Protein AF-A0A3N5UD68-F1 (afdb_monomer_lite)

Radius of gyration: 24.84 Å; chains: 1; bounding box: 70×33×60 Å

Foldseek 3Di:
DDPDDDPVVVVVVPVVLVVLLVVLLVVLVVLLVVLVVVLVVVCVCVVVVVDDDDPDPVCVVVVVCVSCVSNVVSVVSSVVSNVVSVVSVVVVVVVVVVVVPDPPPPPPPPD

Sequence (111 aa):
MNTNKDDSFLFANENAIFRIVSIAKIVSWVILVFYLISFVNDLTPIFQGQMQWPTQLSQWPIMIASLFFAPTVGLFYFLVLQGVAQGLNLGLDIYYDFQPEEEEESTVMEA

Structure (mmCIF, N/CA/C/O backbone):
data_AF-A0A3N5UD68-F1
#
_entry.id   AF-A0A3N5UD68-F1
#
loop_
_atom_site.group_PDB
_atom_site.id
_atom_site.type_symbol
_atom_site.label_atom_id
_atom_site.label_alt_id
_atom_site.label_comp_id
_atom_site.label_asym_id
_atom_site.label_entity_id
_atom_site.label_seq_id
_atom_site.pdbx_PDB_ins_code
_atom_site.Cartn_x
_atom_site.Cartn_y
_atom_site.Cartn_z
_atom_site.occupancy
_atom_site.B_iso_or_equiv
_atom_site.auth_seq_id
_atom_site.auth_comp_id
_atom_site.auth_asym_id
_atom_site.auth_atom_id
_atom_site.pdbx_PDB_model_num
ATOM 1 N N . MET A 1 1 ? 33.922 19.693 -38.222 1.00 36.94 1 MET A N 1
ATOM 2 C CA . MET A 1 1 ? 33.648 20.283 -36.895 1.00 36.94 1 MET A CA 1
ATOM 3 C C . MET A 1 1 ? 32.722 19.323 -36.162 1.00 36.94 1 MET A C 1
ATOM 5 O O . MET A 1 1 ? 31.628 19.087 -36.641 1.00 36.94 1 MET A O 1
ATOM 9 N N . ASN A 1 2 ? 33.287 18.691 -35.131 1.00 41.38 2 ASN A N 1
ATOM 10 C CA . ASN A 1 2 ? 32.799 17.686 -34.175 1.00 41.38 2 ASN A CA 1
ATOM 11 C C . ASN A 1 2 ? 31.390 17.060 -34.348 1.00 41.38 2 ASN A C 1
ATOM 13 O O . ASN A 1 2 ? 30.376 17.692 -34.060 1.00 41.38 2 ASN A O 1
ATOM 17 N N . THR A 1 3 ? 31.369 15.774 -34.710 1.00 48.94 3 THR A N 1
ATOM 18 C CA . THR A 1 3 ? 30.266 14.819 -34.530 1.00 48.94 3 THR A CA 1
ATOM 19 C C . THR A 1 3 ? 30.383 14.223 -33.124 1.00 48.94 3 THR A C 1
ATOM 21 O O . THR A 1 3 ? 31.124 13.274 -32.904 1.00 48.94 3 THR A O 1
ATOM 24 N N . ASN A 1 4 ? 29.743 14.840 -32.138 1.00 50.84 4 ASN A N 1
ATOM 25 C CA . ASN A 1 4 ? 29.685 14.319 -30.770 1.00 50.84 4 ASN A CA 1
ATOM 26 C C . ASN A 1 4 ? 28.303 14.638 -30.214 1.00 50.84 4 ASN A C 1
ATOM 28 O O . ASN A 1 4 ? 28.121 15.567 -29.425 1.00 50.84 4 ASN A O 1
ATOM 32 N N . LYS A 1 5 ? 27.308 13.940 -30.749 1.00 50.56 5 LYS A N 1
ATOM 33 C CA . LYS A 1 5 ? 25.927 14.043 -30.312 1.00 50.56 5 LYS A CA 1
ATOM 34 C C . LYS A 1 5 ? 25.348 12.638 -30.234 1.00 50.56 5 LYS A C 1
ATOM 36 O O . LYS A 1 5 ? 25.127 12.011 -31.258 1.00 50.56 5 LYS A O 1
ATOM 41 N N . ASP A 1 6 ? 25.118 12.243 -28.986 1.00 49.38 6 ASP A N 1
ATOM 42 C CA . ASP A 1 6 ? 23.910 11.537 -28.554 1.00 49.38 6 ASP A CA 1
ATOM 43 C C . ASP A 1 6 ? 23.977 10.024 -28.278 1.00 49.38 6 ASP A C 1
ATOM 45 O O . ASP A 1 6 ? 22.960 9.461 -27.891 1.00 49.38 6 ASP A O 1
ATOM 49 N N . ASP A 1 7 ? 25.153 9.391 -28.251 1.00 46.72 7 ASP A N 1
ATOM 50 C CA . ASP A 1 7 ? 25.237 7.960 -27.872 1.00 46.72 7 ASP A CA 1
ATOM 51 C C . ASP A 1 7 ? 25.302 7.719 -26.346 1.00 46.72 7 ASP A C 1
ATOM 53 O O . ASP A 1 7 ? 25.101 6.612 -25.854 1.00 46.72 7 ASP A O 1
ATOM 57 N N . SER A 1 8 ? 25.501 8.769 -25.539 1.00 46.91 8 SER A N 1
ATOM 58 C CA . SER A 1 8 ? 25.535 8.648 -24.069 1.00 46.91 8 SER A CA 1
ATOM 59 C C . SER A 1 8 ? 24.149 8.476 -23.426 1.00 46.91 8 SER A C 1
ATOM 61 O O . SER A 1 8 ? 24.073 8.201 -22.226 1.00 46.91 8 SER A O 1
ATOM 63 N N . PHE A 1 9 ? 23.057 8.659 -24.175 1.00 49.44 9 PHE A N 1
ATOM 64 C CA . PHE A 1 9 ? 21.697 8.500 -23.647 1.00 49.44 9 PHE A CA 1
ATOM 65 C C . PHE A 1 9 ? 21.193 7.055 -23.705 1.00 49.44 9 PHE A C 1
ATOM 67 O O . PHE A 1 9 ? 20.338 6.703 -22.895 1.00 49.44 9 PHE A O 1
ATOM 74 N N . LEU A 1 10 ? 21.742 6.215 -24.589 1.00 48.19 10 LEU A N 1
ATOM 75 C CA . LEU A 1 10 ? 21.323 4.817 -24.739 1.00 48.19 10 LEU A CA 1
ATOM 76 C C . LEU A 1 10 ? 21.912 3.932 -23.626 1.00 48.19 10 LEU A C 1
ATOM 78 O O . LEU A 1 10 ? 21.161 3.253 -22.931 1.00 48.19 10 LEU A O 1
ATOM 82 N N . PHE A 1 11 ? 23.197 4.096 -23.290 1.00 45.28 11 PHE A N 1
ATOM 83 C CA . PHE A 1 11 ? 23.828 3.389 -22.159 1.00 45.28 11 PHE A CA 1
ATOM 84 C C . PHE A 1 11 ? 23.420 3.915 -20.767 1.00 45.28 11 PHE A C 1
ATOM 86 O O . PHE A 1 11 ? 23.573 3.228 -19.756 1.00 45.28 11 PHE A O 1
ATOM 93 N N . ALA A 1 12 ? 22.873 5.133 -20.681 1.00 49.72 12 ALA A N 1
ATOM 94 C CA . ALA A 1 12 ? 22.289 5.655 -19.442 1.00 49.72 12 ALA A CA 1
ATOM 95 C C . ALA A 1 12 ? 20.871 5.112 -19.180 1.00 49.72 12 ALA A C 1
ATOM 97 O O . ALA A 1 12 ? 20.407 5.141 -18.037 1.00 49.72 12 ALA A O 1
ATOM 98 N N . ASN A 1 13 ? 20.184 4.631 -20.221 1.00 57.94 13 ASN A N 1
ATOM 99 C CA . ASN A 1 13 ? 18.779 4.240 -20.162 1.00 57.94 13 ASN A CA 1
ATOM 100 C C . ASN A 1 13 ? 18.582 2.874 -19.492 1.00 57.94 13 ASN A C 1
ATOM 102 O O . ASN A 1 13 ? 17.698 2.706 -18.661 1.00 57.94 13 ASN A O 1
ATOM 106 N N . GLU A 1 14 ? 19.457 1.919 -19.774 1.00 54.72 14 GLU A N 1
ATOM 107 C CA . GLU A 1 14 ? 19.359 0.543 -19.286 1.00 54.72 14 GLU A CA 1
ATOM 108 C C . GLU A 1 14 ? 19.433 0.440 -17.755 1.00 54.72 14 GLU A C 1
ATOM 110 O O . GLU A 1 14 ? 18.516 -0.024 -17.069 1.00 54.72 14 GLU A O 1
ATOM 115 N N . ASN A 1 15 ? 20.507 0.995 -17.192 1.00 65.25 15 ASN A N 1
ATOM 116 C CA . ASN A 1 15 ? 20.720 1.052 -15.752 1.00 65.25 15 ASN A CA 1
ATOM 117 C C . ASN A 1 15 ? 19.655 1.932 -15.069 1.00 65.25 15 ASN A C 1
ATOM 119 O O . ASN A 1 15 ? 19.262 1.677 -13.928 1.00 65.25 15 ASN A O 1
ATOM 123 N N . ALA A 1 16 ? 19.134 2.946 -15.773 1.00 64.94 16 ALA A N 1
ATOM 124 C CA . ALA A 1 16 ? 18.014 3.746 -15.292 1.00 64.94 16 ALA A CA 1
ATOM 125 C C . ALA A 1 16 ? 16.716 2.929 -15.218 1.00 64.94 16 ALA A C 1
ATOM 127 O O . ALA A 1 16 ? 16.039 3.000 -14.192 1.00 64.94 16 ALA A O 1
ATOM 128 N N . ILE A 1 17 ? 16.392 2.112 -16.224 1.00 66.06 17 ILE A N 1
ATOM 129 C CA . ILE A 1 17 ? 15.203 1.247 -16.221 1.00 66.06 17 ILE A CA 1
ATOM 130 C C . ILE A 1 17 ? 15.306 0.207 -15.101 1.00 66.06 17 ILE A C 1
ATOM 132 O O . ILE A 1 17 ? 14.378 0.095 -14.293 1.00 66.06 17 ILE A O 1
ATOM 136 N N . PHE A 1 18 ? 16.447 -0.473 -14.947 1.00 70.00 18 PHE A N 1
ATOM 137 C CA . PHE A 1 18 ? 16.661 -1.404 -13.830 1.00 70.00 18 PHE A CA 1
ATOM 138 C C . PHE A 1 18 ? 16.545 -0.718 -12.459 1.00 70.00 18 PHE A C 1
ATOM 140 O O . PHE A 1 18 ? 15.947 -1.275 -11.526 1.00 70.00 18 PHE A O 1
ATOM 147 N N . ARG A 1 19 ? 17.046 0.519 -12.324 1.00 73.94 19 ARG A N 1
ATOM 148 C CA . ARG A 1 19 ? 16.843 1.335 -11.116 1.00 73.94 19 ARG A CA 1
ATOM 149 C C . ARG A 1 19 ? 15.377 1.671 -10.887 1.00 73.94 19 ARG A C 1
ATOM 151 O O . ARG A 1 19 ? 14.917 1.532 -9.758 1.00 73.94 19 ARG A O 1
ATOM 158 N N . ILE A 1 20 ? 14.645 2.095 -11.913 1.00 74.44 20 ILE A N 1
ATOM 159 C CA . ILE A 1 20 ? 13.226 2.464 -11.812 1.00 74.44 20 ILE A CA 1
ATOM 160 C C . ILE A 1 20 ? 12.391 1.251 -11.406 1.00 74.44 20 ILE A C 1
ATOM 162 O O . ILE A 1 20 ? 11.578 1.357 -10.491 1.00 74.44 20 ILE A O 1
ATOM 166 N N . VAL A 1 21 ? 12.640 0.084 -12.003 1.00 77.31 21 VAL A N 1
ATOM 167 C CA . VAL A 1 21 ? 12.003 -1.183 -11.611 1.00 77.31 21 VAL A CA 1
ATOM 168 C C . VAL A 1 21 ? 12.290 -1.502 -10.145 1.00 77.31 21 VAL A C 1
ATOM 170 O O . VAL A 1 21 ? 11.381 -1.854 -9.389 1.00 77.31 21 VAL A O 1
ATOM 173 N N . SER A 1 22 ? 13.545 -1.364 -9.720 1.00 75.19 22 SER A N 1
ATOM 174 C CA . SER A 1 22 ? 13.955 -1.636 -8.339 1.00 75.19 22 SER A CA 1
ATOM 175 C C . SER A 1 22 ? 13.304 -0.667 -7.349 1.00 75.19 22 SER A C 1
ATOM 177 O O . SER A 1 22 ? 12.772 -1.094 -6.325 1.00 75.19 22 SER A O 1
ATOM 179 N N . ILE A 1 23 ? 13.269 0.627 -7.675 1.00 79.38 23 ILE A N 1
ATOM 180 C CA . ILE A 1 23 ? 12.602 1.659 -6.874 1.00 79.38 23 ILE A CA 1
ATOM 181 C C . ILE A 1 23 ? 11.097 1.392 -6.817 1.00 79.38 23 ILE A C 1
ATOM 183 O O . ILE A 1 23 ? 10.528 1.434 -5.732 1.00 79.38 23 ILE A O 1
ATOM 187 N N . ALA A 1 24 ? 10.453 1.046 -7.934 1.00 77.81 24 ALA A N 1
ATOM 188 C CA . ALA A 1 24 ? 9.029 0.717 -7.971 1.00 77.81 24 ALA A CA 1
ATOM 189 C C . ALA A 1 24 ? 8.700 -0.478 -7.062 1.00 77.81 24 ALA A C 1
ATOM 191 O O . ALA A 1 24 ? 7.731 -0.424 -6.303 1.00 77.81 24 ALA A O 1
ATOM 192 N N . LYS A 1 25 ? 9.543 -1.521 -7.063 1.00 76.50 25 LYS A N 1
ATOM 193 C CA . LYS A 1 25 ? 9.414 -2.663 -6.144 1.00 76.50 25 LYS A CA 1
ATOM 194 C C . LYS A 1 25 ? 9.576 -2.243 -4.681 1.00 76.50 25 LYS A C 1
ATOM 196 O O . LYS A 1 25 ? 8.758 -2.634 -3.852 1.00 76.50 25 LYS A O 1
ATOM 201 N N . ILE A 1 26 ? 10.591 -1.442 -4.355 1.00 81.88 26 ILE A N 1
ATOM 202 C CA . ILE A 1 26 ? 10.826 -0.966 -2.980 1.00 81.88 26 ILE A CA 1
ATOM 203 C C . ILE A 1 26 ? 9.655 -0.100 -2.504 1.00 81.88 26 ILE A C 1
ATOM 205 O O . ILE A 1 26 ? 9.113 -0.338 -1.428 1.00 81.88 26 ILE A O 1
ATOM 209 N N . VAL A 1 27 ? 9.222 0.864 -3.317 1.00 82.75 27 VAL A N 1
ATOM 210 C CA . VAL A 1 27 ? 8.102 1.762 -3.002 1.00 82.75 27 VAL A CA 1
ATOM 211 C C . VAL A 1 27 ? 6.802 0.974 -2.832 1.00 82.75 27 VAL A C 1
ATOM 213 O O . VAL A 1 27 ? 6.061 1.233 -1.887 1.00 82.75 27 VAL A O 1
ATOM 216 N N . SER A 1 28 ? 6.559 -0.031 -3.679 1.00 80.81 28 SER A N 1
ATOM 217 C CA . SER A 1 28 ? 5.425 -0.956 -3.549 1.00 80.81 28 SER A CA 1
ATOM 218 C C . SER A 1 28 ? 5.393 -1.621 -2.169 1.00 80.81 28 SER A C 1
ATOM 220 O O . SER A 1 28 ? 4.380 -1.558 -1.469 1.00 80.81 28 SER A O 1
ATOM 222 N N . TRP A 1 29 ? 6.521 -2.183 -1.728 1.00 81.19 29 TRP A N 1
ATOM 223 C CA . TRP A 1 29 ? 6.635 -2.800 -0.405 1.00 81.19 29 TRP A CA 1
ATOM 224 C C . TRP A 1 29 ? 6.486 -1.797 0.743 1.00 81.19 29 TRP A C 1
ATOM 226 O O . TRP A 1 29 ? 5.822 -2.108 1.730 1.00 81.19 29 TRP A O 1
ATOM 236 N N . VAL A 1 30 ? 7.049 -0.592 0.625 1.00 89.69 30 VAL A N 1
ATOM 237 C CA . VAL A 1 30 ? 6.902 0.457 1.651 1.00 89.69 30 VAL A CA 1
ATOM 238 C C . VAL A 1 30 ? 5.436 0.856 1.819 1.00 89.69 30 VAL A C 1
ATOM 240 O O . VAL A 1 30 ? 4.953 0.938 2.948 1.00 89.69 30 VAL A O 1
ATOM 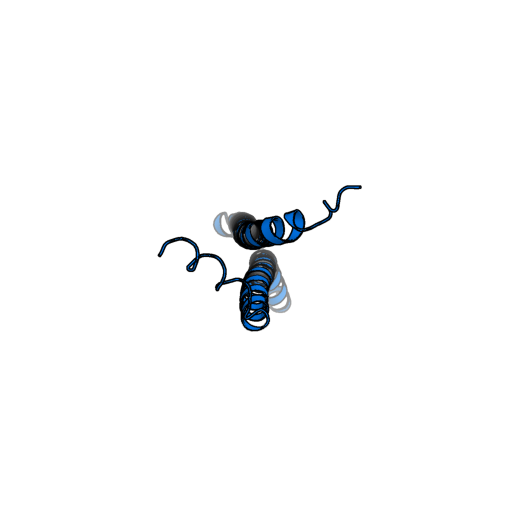243 N N . ILE A 1 31 ? 4.710 1.056 0.715 1.00 86.62 31 ILE A N 1
ATOM 244 C CA . ILE A 1 31 ? 3.276 1.374 0.747 1.00 86.62 31 ILE A CA 1
ATOM 245 C C . ILE A 1 31 ? 2.493 0.226 1.391 1.00 86.62 31 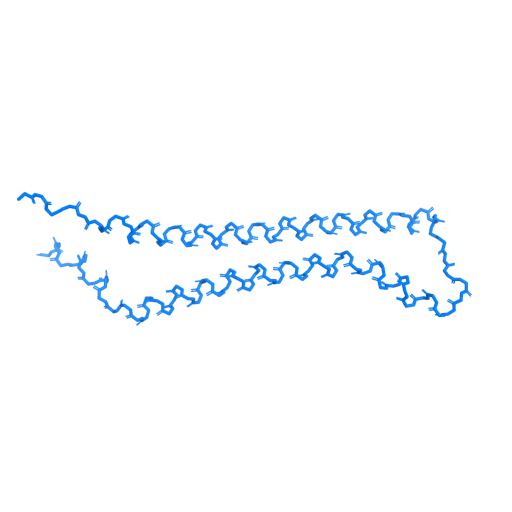ILE A C 1
ATOM 247 O O . ILE A 1 31 ? 1.659 0.473 2.261 1.00 86.62 31 ILE A O 1
ATOM 251 N N . LEU A 1 32 ? 2.791 -1.024 1.020 1.00 85.50 32 LEU A N 1
ATOM 252 C CA . LEU A 1 32 ? 2.156 -2.199 1.619 1.00 85.50 32 LEU A CA 1
ATOM 253 C C . LEU A 1 32 ? 2.348 -2.226 3.143 1.00 85.50 32 LEU A C 1
ATOM 255 O O . LEU A 1 32 ? 1.378 -2.392 3.879 1.00 85.50 32 LEU A O 1
ATOM 259 N N . VAL A 1 33 ? 3.581 -2.025 3.622 1.00 88.75 33 VAL A N 1
ATOM 260 C CA . VAL A 1 33 ? 3.894 -1.995 5.060 1.00 88.75 33 VAL A CA 1
ATOM 261 C C . VAL A 1 33 ? 3.153 -0.859 5.759 1.00 88.75 33 VAL A C 1
ATOM 263 O O . VAL A 1 33 ? 2.611 -1.066 6.842 1.00 88.75 33 VAL A O 1
ATOM 266 N N . PHE A 1 34 ? 3.076 0.320 5.141 1.00 91.00 34 PHE A N 1
ATOM 267 C CA . PHE A 1 34 ? 2.359 1.457 5.711 1.00 91.00 34 PHE A CA 1
ATOM 268 C C . PHE A 1 34 ? 0.871 1.144 5.918 1.00 91.00 34 PHE A C 1
ATOM 270 O O . PHE A 1 34 ? 0.355 1.301 7.023 1.00 91.00 34 PHE A O 1
ATOM 277 N N . TYR A 1 35 ? 0.199 0.619 4.890 1.00 88.44 35 TYR A N 1
ATOM 278 C CA . TYR A 1 35 ? -1.207 0.221 4.997 1.00 88.44 35 TYR A CA 1
ATOM 279 C C . TYR A 1 35 ? -1.422 -0.957 5.952 1.00 88.44 35 TYR A C 1
ATOM 281 O O . TYR A 1 35 ? -2.457 -1.019 6.615 1.00 88.44 35 TYR A O 1
ATOM 289 N N . LEU A 1 36 ? -0.452 -1.866 6.072 1.00 88.69 36 LEU A N 1
ATOM 290 C CA . LEU A 1 36 ? -0.503 -2.950 7.052 1.00 88.69 36 LEU A CA 1
ATOM 291 C C . LEU A 1 36 ? -0.436 -2.411 8.489 1.00 88.69 36 LEU A C 1
ATOM 293 O O . LEU A 1 36 ? -1.200 -2.856 9.343 1.00 88.69 36 LEU A O 1
ATOM 297 N N . ILE A 1 37 ? 0.428 -1.427 8.754 1.00 90.56 37 ILE A N 1
ATOM 298 C CA . ILE A 1 37 ? 0.495 -0.748 10.056 1.00 90.56 37 ILE A CA 1
ATOM 299 C C . ILE A 1 37 ? -0.822 -0.018 10.341 1.00 90.56 37 ILE A C 1
ATOM 301 O O . ILE A 1 37 ? -1.365 -0.157 11.436 1.00 90.56 37 ILE A O 1
ATOM 305 N N . SER A 1 38 ? -1.366 0.716 9.365 1.00 87.50 38 SER A N 1
ATOM 306 C CA . SER A 1 38 ? -2.681 1.359 9.497 1.00 87.50 38 SER A CA 1
ATOM 307 C C . SER A 1 38 ? -3.775 0.349 9.837 1.00 87.50 38 SER A C 1
ATOM 309 O O . SER A 1 38 ? -4.531 0.577 10.772 1.00 87.50 38 SER A O 1
ATOM 311 N N . PHE A 1 39 ? -3.796 -0.807 9.171 1.00 87.00 39 PHE A N 1
ATOM 312 C CA . PHE A 1 39 ? -4.753 -1.870 9.468 1.00 87.00 39 PHE A CA 1
ATOM 313 C C . PHE A 1 39 ? -4.620 -2.407 10.903 1.00 87.00 39 PHE A C 1
ATOM 315 O O . PHE A 1 39 ? -5.622 -2.615 11.582 1.00 87.00 39 PHE A O 1
ATOM 322 N N . VAL A 1 40 ? -3.397 -2.588 11.411 1.00 88.94 40 VAL A N 1
ATOM 323 C CA . VAL A 1 40 ? -3.180 -2.979 12.817 1.00 88.94 40 VAL A CA 1
ATOM 324 C C . VAL A 1 40 ? -3.680 -1.896 13.782 1.00 88.94 40 VAL A C 1
ATOM 326 O O . VAL A 1 40 ? -4.284 -2.211 14.812 1.00 88.94 40 VAL A O 1
ATOM 329 N N . ASN A 1 41 ? -3.488 -0.620 13.446 1.00 88.88 41 ASN A N 1
ATOM 330 C CA . ASN A 1 41 ? -4.031 0.486 14.235 1.00 88.88 41 ASN A CA 1
ATOM 331 C C . ASN A 1 41 ? -5.569 0.485 14.225 1.00 88.88 41 ASN A C 1
ATOM 333 O O . ASN A 1 41 ? -6.172 0.646 15.283 1.00 88.88 41 ASN A O 1
ATOM 337 N N . ASP A 1 42 ? -6.201 0.203 13.083 1.00 85.38 42 ASP A N 1
ATOM 338 C CA . ASP A 1 42 ? -7.662 0.080 12.963 1.00 85.38 42 ASP A CA 1
ATOM 339 C C . ASP A 1 42 ? -8.215 -1.130 13.742 1.00 85.38 42 ASP A C 1
ATOM 341 O O . ASP A 1 42 ? -9.334 -1.095 14.255 1.00 85.38 42 ASP A O 1
ATOM 345 N N . LEU A 1 43 ? -7.416 -2.193 13.899 1.00 87.19 43 LEU A N 1
ATOM 346 C CA . LEU A 1 43 ? -7.752 -3.363 14.718 1.00 87.19 43 LEU A CA 1
ATOM 347 C C . LEU A 1 43 ? -7.583 -3.130 16.226 1.00 87.19 43 LEU A C 1
ATOM 349 O O . LEU A 1 43 ? -8.216 -3.809 17.037 1.00 87.19 43 LEU A O 1
ATOM 353 N N . THR A 1 44 ? -6.739 -2.181 16.624 1.00 88.81 44 THR A N 1
ATOM 354 C CA . THR A 1 44 ? -6.459 -1.868 18.034 1.00 88.81 44 THR A CA 1
ATOM 355 C C . THR A 1 44 ? -7.728 -1.617 18.869 1.00 88.81 44 THR A C 1
ATOM 357 O O . THR A 1 44 ? -7.865 -2.253 19.918 1.00 88.81 44 THR A O 1
ATOM 360 N N . PRO A 1 45 ? -8.705 -0.791 18.437 1.00 85.88 45 PRO A N 1
ATOM 361 C CA . PRO A 1 45 ? -9.953 -0.600 19.181 1.00 85.88 45 PRO A CA 1
ATOM 362 C C . PRO A 1 45 ? -10.811 -1.872 19.292 1.00 85.88 45 PRO A C 1
ATOM 364 O O . PRO A 1 45 ? -11.577 -2.000 20.249 1.00 85.88 45 PRO A O 1
ATOM 367 N N . ILE A 1 46 ? -10.665 -2.838 18.376 1.00 85.69 46 ILE A N 1
ATOM 368 C CA . ILE A 1 46 ? -11.345 -4.142 18.453 1.00 85.69 46 ILE A CA 1
ATOM 369 C C . ILE A 1 46 ? -10.768 -4.966 19.604 1.00 85.69 46 ILE A C 1
ATOM 371 O O . ILE A 1 46 ? -11.513 -5.464 20.448 1.00 85.69 46 ILE A O 1
ATOM 375 N N . PHE A 1 47 ? -9.438 -5.057 19.684 1.00 85.31 47 PHE A N 1
ATOM 376 C CA . PHE A 1 47 ? -8.748 -5.792 20.750 1.00 85.31 47 PHE A CA 1
ATOM 377 C C . PHE A 1 47 ? -8.888 -5.131 22.124 1.00 85.31 47 PHE A C 1
ATOM 379 O O . PHE A 1 47 ? -8.898 -5.820 23.141 1.00 85.31 47 PHE A O 1
ATOM 386 N N . GLN A 1 48 ? -9.036 -3.806 22.163 1.00 89.50 48 GLN A N 1
ATOM 387 C CA . GLN A 1 48 ? -9.267 -3.051 23.397 1.00 89.50 48 GLN A CA 1
ATOM 388 C C . GLN A 1 48 ? -10.742 -3.039 23.836 1.00 89.50 48 GLN A C 1
ATOM 390 O O . GLN A 1 48 ? -11.067 -2.431 24.854 1.00 89.50 48 GLN A O 1
ATOM 395 N N . GLY A 1 49 ? -11.645 -3.686 23.085 1.00 80.44 49 GLY A N 1
ATOM 396 C CA . GLY A 1 49 ? -13.078 -3.727 23.398 1.00 80.44 49 GLY A CA 1
ATOM 397 C C . GLY A 1 49 ? -13.787 -2.374 23.266 1.00 80.44 49 GLY A C 1
ATOM 398 O O . GLY A 1 49 ? -14.904 -2.215 23.751 1.00 80.44 49 GLY A O 1
ATOM 399 N N . GLN A 1 50 ? -13.149 -1.400 22.616 1.00 82.44 50 GLN A N 1
ATOM 400 C CA . GLN A 1 50 ? -13.695 -0.064 22.366 1.00 82.44 50 GLN A CA 1
ATOM 401 C C . GLN A 1 50 ? -14.540 -0.014 21.086 1.00 82.44 50 GLN A C 1
ATOM 403 O O . GLN A 1 50 ? -15.176 1.000 20.800 1.00 82.44 50 GLN A O 1
ATOM 408 N N . MET A 1 51 ? -14.557 -1.100 20.306 1.00 79.31 51 MET A N 1
ATOM 409 C CA . MET A 1 51 ? -15.357 -1.180 19.093 1.00 79.31 51 MET A CA 1
ATOM 410 C C . MET A 1 51 ? -16.851 -1.262 19.420 1.00 79.31 51 MET A C 1
ATOM 412 O O . MET A 1 51 ? -17.320 -2.176 20.101 1.00 79.31 51 MET A O 1
ATOM 416 N N . GLN A 1 52 ? -17.614 -0.313 18.881 1.00 80.56 52 GLN A N 1
ATOM 417 C CA . GLN A 1 52 ? -19.070 -0.365 18.901 1.00 80.56 52 GLN A CA 1
ATOM 418 C C . GLN A 1 52 ? -19.552 -1.367 17.854 1.00 80.56 52 GLN A C 1
ATOM 420 O O . GLN A 1 52 ? -19.565 -1.081 16.657 1.00 80.56 52 GLN A O 1
ATOM 425 N N . TRP A 1 53 ? -19.944 -2.555 18.312 1.00 82.19 53 TRP A N 1
ATOM 426 C CA . TRP A 1 53 ? -20.509 -3.571 17.436 1.00 82.19 53 TRP A CA 1
ATOM 427 C C . TRP A 1 53 ? -21.875 -3.126 16.896 1.00 82.19 53 TRP A C 1
ATOM 429 O O . TRP A 1 53 ? -22.724 -2.672 17.672 1.00 82.19 53 TRP A O 1
ATOM 439 N N . PRO A 1 54 ? -22.122 -3.270 15.584 1.00 83.56 54 PRO A N 1
ATOM 440 C CA . PRO A 1 54 ? -23.407 -2.936 14.997 1.00 83.56 54 PRO A CA 1
ATOM 441 C C . PRO A 1 54 ? -24.515 -3.822 15.573 1.00 83.56 54 PRO A C 1
ATOM 443 O O . PRO A 1 54 ? -24.430 -5.051 15.574 1.00 83.56 54 PRO A O 1
ATOM 446 N N . THR A 1 55 ? -25.595 -3.189 16.026 1.00 85.94 55 THR A N 1
ATOM 447 C CA . THR A 1 55 ? -26.775 -3.870 16.587 1.00 85.94 55 THR A CA 1
ATOM 448 C C . THR A 1 55 ? -27.745 -4.357 15.510 1.00 85.94 55 THR A C 1
ATOM 450 O O . THR A 1 55 ? -28.633 -5.160 15.787 1.00 85.94 55 THR A O 1
ATOM 453 N N . GLN A 1 56 ? -27.575 -3.890 14.271 1.00 91.50 56 GLN A N 1
ATOM 454 C CA . GLN A 1 56 ? -28.434 -4.197 13.130 1.00 91.50 56 GLN A CA 1
ATOM 455 C C . GLN A 1 56 ? -27.658 -4.986 12.074 1.00 91.50 56 GLN A C 1
ATOM 457 O O . GLN A 1 56 ? -26.561 -4.590 11.679 1.00 91.50 56 GLN A O 1
ATOM 462 N N . LEU A 1 57 ? -28.257 -6.063 11.554 1.00 86.81 57 LEU A N 1
ATOM 463 C CA . LEU A 1 57 ? -27.653 -6.912 10.514 1.00 86.81 57 LEU A CA 1
ATOM 464 C C . LEU A 1 57 ? -27.271 -6.136 9.243 1.00 86.81 57 LEU A C 1
ATOM 466 O O . LEU A 1 57 ? -26.275 -6.459 8.605 1.00 86.81 57 LEU A O 1
ATOM 470 N N . SER A 1 58 ? -28.008 -5.079 8.899 1.00 91.38 58 SER A N 1
ATOM 471 C CA . SER A 1 58 ? -27.734 -4.226 7.733 1.00 91.38 58 SER A CA 1
ATOM 472 C C . SER A 1 58 ? -26.428 -3.428 7.828 1.00 91.38 58 SER A C 1
ATOM 474 O O . SER A 1 58 ? -25.910 -2.995 6.802 1.00 91.38 58 SER A O 1
ATOM 476 N N . GLN A 1 59 ? -25.880 -3.234 9.032 1.00 88.88 59 GLN A N 1
ATOM 477 C CA . GLN A 1 59 ? -24.665 -2.443 9.264 1.00 88.88 59 GLN A CA 1
ATOM 478 C C . GLN A 1 59 ? -23.389 -3.300 9.278 1.00 88.88 59 GLN A C 1
ATOM 480 O O . GLN A 1 59 ? -22.288 -2.775 9.113 1.00 88.88 59 GLN A O 1
ATOM 485 N N . TRP A 1 60 ? -23.524 -4.624 9.414 1.00 87.94 60 TRP A N 1
ATOM 486 C CA . TRP A 1 60 ? -22.399 -5.564 9.385 1.00 87.94 60 TRP A CA 1
ATOM 487 C C . TRP A 1 60 ? -21.576 -5.503 8.090 1.00 87.94 60 TRP A C 1
ATOM 489 O O . TRP A 1 60 ? -20.350 -5.432 8.191 1.00 87.94 60 TRP A O 1
ATOM 499 N N . PRO A 1 61 ? -22.183 -5.466 6.885 1.00 90.50 61 PRO A N 1
ATOM 500 C CA . PRO A 1 61 ? -21.420 -5.358 5.644 1.00 90.50 61 PRO A CA 1
ATOM 501 C C . PRO A 1 61 ? -20.578 -4.082 5.580 1.00 90.50 61 PRO A C 1
ATOM 503 O O . PRO A 1 61 ? -19.446 -4.120 5.114 1.00 90.50 61 PRO A O 1
ATOM 506 N N . ILE A 1 62 ? -21.109 -2.965 6.087 1.00 89.12 62 ILE A N 1
ATOM 507 C CA . ILE A 1 62 ? -20.425 -1.665 6.094 1.00 89.12 62 ILE A CA 1
ATOM 508 C C . I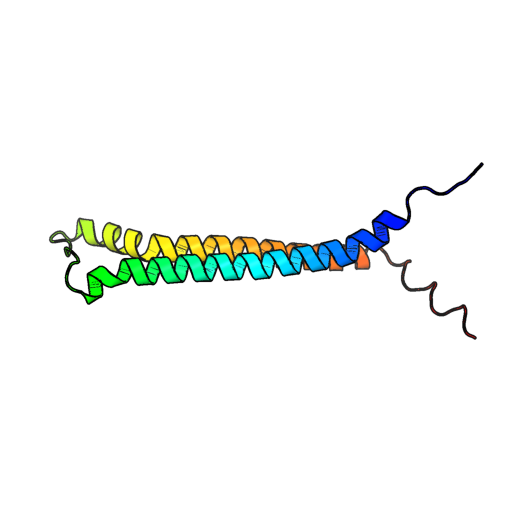LE A 1 62 ? -19.229 -1.704 7.047 1.00 89.12 62 ILE A C 1
ATOM 510 O O . ILE A 1 62 ? -18.142 -1.262 6.683 1.00 89.12 62 ILE A O 1
ATOM 514 N N . MET A 1 63 ? -19.401 -2.283 8.239 1.00 87.81 63 MET A N 1
ATOM 515 C CA . MET A 1 63 ? -18.310 -2.462 9.198 1.00 87.81 63 MET A CA 1
ATOM 516 C C . MET A 1 63 ? -17.195 -3.339 8.612 1.00 87.81 63 MET A C 1
ATOM 518 O O . MET A 1 63 ? -16.031 -2.942 8.635 1.00 87.81 63 MET A O 1
ATOM 522 N N . ILE A 1 64 ? -17.541 -4.492 8.033 1.00 87.62 64 ILE A N 1
ATOM 523 C CA . ILE A 1 64 ? -16.569 -5.388 7.389 1.00 87.62 64 ILE A CA 1
ATOM 524 C C . ILE A 1 64 ? -15.855 -4.656 6.248 1.00 87.62 64 ILE A C 1
ATOM 526 O O . ILE A 1 64 ? -14.628 -4.670 6.185 1.00 87.62 64 ILE A O 1
ATOM 530 N N . ALA A 1 65 ? -16.599 -3.957 5.387 1.00 88.69 65 ALA A N 1
ATOM 531 C CA . ALA A 1 65 ? -16.019 -3.176 4.302 1.00 88.69 65 ALA A CA 1
ATOM 532 C C . ALA A 1 65 ? -15.041 -2.117 4.826 1.00 88.69 65 ALA A C 1
ATOM 534 O O . ALA A 1 65 ? -13.941 -2.016 4.297 1.00 88.69 65 ALA A O 1
ATOM 535 N N . SER A 1 66 ? -15.395 -1.382 5.885 1.00 86.75 66 SER A N 1
ATOM 536 C CA . SER A 1 66 ? -14.510 -0.374 6.483 1.00 86.75 66 SER A CA 1
ATOM 537 C C . SER A 1 66 ? -13.228 -0.979 7.059 1.00 86.75 66 SER A C 1
ATOM 539 O O . SER A 1 66 ? -12.152 -0.429 6.842 1.00 86.75 66 SER A O 1
ATOM 541 N N . LEU A 1 67 ? -13.320 -2.148 7.701 1.00 86.31 67 LEU A N 1
ATOM 542 C CA . LEU A 1 67 ? -12.173 -2.827 8.297 1.00 86.31 67 LEU A CA 1
ATOM 543 C C . LEU A 1 67 ? -11.187 -3.334 7.238 1.00 86.31 67 LEU A C 1
ATOM 545 O O . LEU A 1 67 ? -9.974 -3.208 7.392 1.00 86.31 67 LEU A O 1
ATOM 549 N N . PHE A 1 68 ? -11.702 -3.893 6.143 1.00 88.12 68 PHE A N 1
ATOM 550 C CA . PHE A 1 68 ? -10.868 -4.398 5.053 1.00 88.12 68 PHE A CA 1
ATOM 551 C C . PHE A 1 68 ? -10.502 -3.330 4.01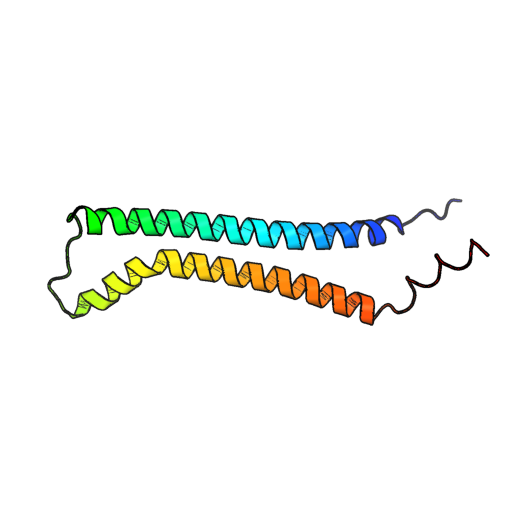9 1.00 88.12 68 PHE A C 1
ATOM 553 O O . PHE A 1 68 ? -9.684 -3.603 3.141 1.00 88.12 68 PHE A O 1
ATOM 560 N N . PHE A 1 69 ? -11.051 -2.118 4.105 1.00 87.25 69 PHE A N 1
ATOM 561 C CA . PHE A 1 69 ? -10.795 -1.065 3.127 1.00 87.25 69 PHE A CA 1
ATOM 562 C C . PHE A 1 69 ? -9.311 -0.693 3.069 1.00 87.25 69 PHE A C 1
ATOM 564 O O . PHE A 1 69 ? -8.702 -0.781 2.005 1.00 87.25 69 PHE A O 1
ATOM 571 N N . ALA A 1 70 ? -8.708 -0.352 4.212 1.00 83.88 70 ALA A N 1
ATOM 572 C CA . ALA A 1 70 ? -7.295 0.014 4.299 1.00 83.88 70 ALA A CA 1
ATOM 573 C C . ALA A 1 70 ? -6.347 -1.063 3.723 1.00 83.88 70 ALA A C 1
ATOM 575 O O . ALA A 1 70 ? -5.572 -0.737 2.817 1.00 83.88 70 ALA A O 1
ATOM 576 N N . PRO A 1 71 ? -6.408 -2.347 4.139 1.00 85.69 71 PRO A N 1
ATOM 577 C CA . PRO A 1 71 ? -5.536 -3.371 3.568 1.00 85.69 71 PRO A CA 1
ATOM 578 C C . PRO A 1 71 ? -5.850 -3.659 2.095 1.00 85.69 71 PRO A C 1
ATOM 580 O O . PRO A 1 71 ? -4.928 -3.917 1.327 1.00 85.69 71 PRO A O 1
ATOM 583 N N . THR A 1 72 ? -7.113 -3.566 1.663 1.00 90.56 72 THR A N 1
ATOM 584 C CA . THR A 1 72 ? -7.486 -3.759 0.249 1.00 90.56 72 THR A CA 1
ATOM 585 C C . THR A 1 72 ? -6.894 -2.667 -0.637 1.00 90.56 72 THR A C 1
ATOM 587 O O . THR A 1 72 ? -6.345 -2.964 -1.696 1.00 90.56 72 THR A O 1
ATOM 590 N N . VAL A 1 73 ? -6.950 -1.408 -0.198 1.00 89.12 73 VAL A N 1
ATOM 591 C CA . VAL A 1 73 ? -6.339 -0.278 -0.911 1.00 89.12 73 VAL A CA 1
ATOM 592 C C . VAL A 1 73 ? -4.817 -0.428 -0.957 1.00 89.12 73 VAL A C 1
ATOM 594 O O . VAL A 1 73 ? -4.220 -0.268 -2.022 1.00 89.12 73 VAL A O 1
ATOM 597 N N . GLY A 1 74 ? -4.185 -0.801 0.159 1.00 83.38 74 GLY A N 1
ATOM 598 C CA . GLY A 1 74 ? -2.746 -1.076 0.200 1.00 83.38 74 GLY A CA 1
ATOM 599 C C . GLY A 1 74 ? -2.328 -2.197 -0.755 1.00 83.38 74 GLY A C 1
ATOM 600 O O . GLY A 1 74 ? -1.376 -2.032 -1.520 1.00 83.38 74 GLY A O 1
ATOM 601 N N . LEU A 1 75 ? -3.076 -3.305 -0.773 1.00 87.00 75 LEU A N 1
ATOM 602 C CA . LEU A 1 75 ? -2.872 -4.410 -1.713 1.00 87.00 75 LEU A CA 1
ATOM 603 C C . LEU A 1 75 ? -3.068 -3.970 -3.163 1.00 87.00 75 LEU A C 1
ATOM 605 O O . LEU A 1 75 ? -2.289 -4.364 -4.026 1.00 87.00 75 LEU A O 1
ATOM 609 N N . PHE A 1 76 ? -4.067 -3.134 -3.441 1.00 89.88 76 PHE A N 1
ATOM 610 C CA . PHE A 1 76 ? -4.296 -2.608 -4.780 1.00 89.88 76 PHE A CA 1
ATOM 611 C C . PHE A 1 76 ? -3.095 -1.791 -5.276 1.00 89.88 76 PHE A C 1
ATOM 613 O O . PHE A 1 76 ? -2.566 -2.077 -6.350 1.00 89.88 76 PHE A O 1
ATOM 620 N N . TYR A 1 77 ? -2.600 -0.836 -4.4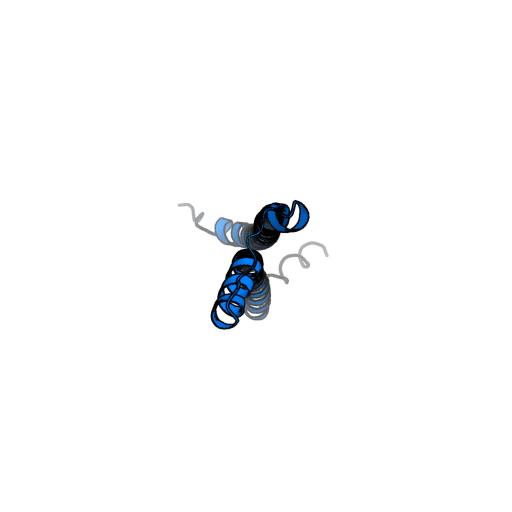80 1.00 84.06 77 TYR A N 1
ATOM 621 C CA . TYR A 1 77 ? -1.397 -0.070 -4.830 1.00 84.06 77 TYR A CA 1
ATOM 622 C C . TYR A 1 77 ? -0.165 -0.960 -4.992 1.00 84.06 77 TYR A C 1
ATOM 624 O O . TYR A 1 77 ? 0.613 -0.772 -5.931 1.00 84.06 77 TYR A O 1
ATOM 632 N N . PHE A 1 78 ? -0.003 -1.946 -4.107 1.00 84.88 78 PHE A N 1
ATOM 633 C CA . PHE A 1 78 ? 1.075 -2.921 -4.207 1.00 84.88 78 PHE A CA 1
ATOM 634 C C . PHE A 1 78 ? 1.022 -3.658 -5.549 1.00 84.88 78 PHE A C 1
ATOM 636 O O . PHE A 1 78 ? 2.011 -3.650 -6.280 1.00 84.88 78 PHE A O 1
ATOM 643 N N . LEU A 1 79 ? -0.136 -4.220 -5.909 1.00 88.38 79 LEU A N 1
ATOM 644 C CA . LEU A 1 79 ? -0.339 -4.966 -7.152 1.00 88.38 79 LEU A CA 1
ATOM 645 C C . LEU A 1 79 ? -0.126 -4.105 -8.396 1.00 88.38 79 LEU A C 1
ATOM 647 O O . LEU A 1 79 ? 0.525 -4.562 -9.331 1.00 88.38 79 LEU A O 1
ATOM 651 N N . VAL A 1 80 ? -0.611 -2.861 -8.405 1.00 88.00 80 VAL A N 1
ATOM 652 C CA . VAL A 1 80 ? -0.388 -1.934 -9.526 1.00 88.00 80 VAL A CA 1
ATOM 653 C C . VAL A 1 80 ? 1.105 -1.678 -9.717 1.00 88.00 80 VAL A C 1
ATOM 655 O O . VAL A 1 80 ? 1.610 -1.808 -10.829 1.00 88.00 80 VAL A O 1
ATOM 658 N N . LEU A 1 81 ? 1.840 -1.380 -8.644 1.00 82.00 81 LEU A N 1
ATOM 659 C CA . LEU A 1 81 ? 3.279 -1.123 -8.736 1.00 82.00 81 LEU A CA 1
ATOM 660 C C . LEU A 1 81 ? 4.091 -2.383 -9.071 1.00 82.00 81 LEU A C 1
ATOM 662 O O . LEU A 1 81 ? 5.071 -2.291 -9.809 1.00 82.00 81 LEU A O 1
ATOM 666 N N . GLN A 1 82 ? 3.675 -3.559 -8.591 1.00 80.38 82 GLN A N 1
ATOM 667 C CA . GLN A 1 82 ? 4.255 -4.838 -9.019 1.00 80.38 82 GLN A CA 1
ATOM 668 C C . GLN A 1 82 ? 3.998 -5.088 -10.508 1.00 80.38 82 GLN A C 1
ATOM 670 O O . GLN A 1 82 ? 4.912 -5.495 -11.220 1.00 80.38 82 GLN A O 1
ATOM 675 N N . GLY A 1 83 ? 2.788 -4.794 -10.988 1.00 84.38 83 GLY A N 1
ATOM 676 C CA . GLY A 1 83 ? 2.423 -4.887 -12.398 1.00 84.38 83 GLY A CA 1
ATOM 677 C C . GLY A 1 83 ? 3.251 -3.947 -13.270 1.00 84.38 83 GLY A C 1
ATOM 678 O O . GLY A 1 83 ? 3.775 -4.377 -14.291 1.00 84.38 83 GLY A O 1
ATOM 679 N N . VAL A 1 84 ? 3.463 -2.700 -12.838 1.00 79.25 84 VAL A N 1
ATOM 680 C CA . VAL A 1 84 ? 4.348 -1.744 -13.527 1.00 79.25 84 VAL A CA 1
ATOM 681 C C . VAL A 1 84 ? 5.788 -2.259 -13.562 1.00 79.25 84 VAL A C 1
ATOM 683 O O . VAL A 1 84 ? 6.417 -2.238 -14.616 1.00 79.25 84 VAL A O 1
ATOM 686 N N . ALA A 1 85 ? 6.307 -2.776 -12.446 1.00 77.50 85 ALA A N 1
ATOM 687 C CA . ALA A 1 85 ? 7.656 -3.335 -12.394 1.00 77.50 85 ALA A CA 1
ATOM 688 C C . ALA A 1 85 ? 7.821 -4.565 -13.305 1.00 77.50 85 ALA A C 1
ATOM 690 O O . ALA A 1 85 ? 8.852 -4.710 -13.958 1.00 77.50 85 ALA A O 1
ATOM 691 N N . GLN A 1 86 ? 6.823 -5.452 -13.360 1.00 78.94 86 GLN A N 1
ATOM 692 C CA . GLN A 1 86 ? 6.827 -6.609 -14.261 1.00 78.94 86 GLN A CA 1
ATOM 693 C C . GLN A 1 86 ? 6.684 -6.187 -15.727 1.00 78.94 86 GLN A C 1
ATOM 695 O O . GLN A 1 86 ? 7.418 -6.694 -16.568 1.00 78.94 86 GLN A O 1
ATOM 700 N N . GLY A 1 87 ? 5.811 -5.222 -16.022 1.00 81.50 87 GLY A N 1
ATOM 701 C CA . GLY A 1 87 ? 5.618 -4.685 -17.367 1.00 81.50 87 GLY A CA 1
ATOM 702 C C . GLY A 1 87 ? 6.861 -3.982 -17.910 1.00 81.50 87 GLY A C 1
ATOM 703 O O . GLY A 1 87 ? 7.199 -4.169 -19.071 1.00 81.50 87 GLY A O 1
ATOM 704 N N . LEU A 1 88 ? 7.585 -3.240 -17.067 1.00 79.25 88 LEU A N 1
ATOM 705 C CA . LEU A 1 88 ? 8.873 -2.640 -17.430 1.00 79.25 88 LEU A CA 1
ATOM 706 C C . LEU A 1 88 ? 9.936 -3.701 -17.742 1.00 79.25 88 LEU A C 1
ATOM 708 O O . LEU A 1 88 ? 10.644 -3.555 -18.730 1.00 79.25 88 LEU A O 1
ATOM 712 N N . ASN A 1 89 ? 10.025 -4.777 -16.949 1.00 75.38 89 ASN A N 1
ATOM 713 C CA . ASN A 1 89 ? 10.961 -5.872 -17.243 1.00 75.38 89 ASN A CA 1
ATOM 714 C C . ASN A 1 89 ? 10.604 -6.592 -18.548 1.00 75.38 89 ASN A C 1
ATOM 716 O O . ASN A 1 89 ? 11.492 -6.872 -19.339 1.00 75.38 89 ASN A O 1
ATOM 720 N N . LEU A 1 90 ? 9.317 -6.857 -18.789 1.00 80.81 90 LEU A N 1
ATOM 721 C CA . LEU A 1 90 ? 8.856 -7.488 -20.027 1.00 80.81 90 LEU A CA 1
ATOM 722 C C . LEU A 1 90 ? 9.075 -6.574 -21.243 1.00 80.81 90 LEU A C 1
ATOM 724 O O . LEU A 1 90 ? 9.438 -7.042 -22.311 1.00 80.81 90 LEU A O 1
ATOM 728 N N . GLY A 1 91 ? 8.874 -5.265 -21.084 1.00 78.75 91 GLY A N 1
ATOM 729 C CA . GLY A 1 91 ? 9.154 -4.289 -22.136 1.00 78.75 91 GLY A CA 1
ATOM 730 C C . GLY A 1 91 ? 10.639 -4.207 -22.484 1.00 78.75 91 GLY A C 1
ATOM 731 O O . GLY A 1 91 ? 10.970 -4.050 -23.652 1.00 78.75 91 GLY A O 1
ATOM 732 N N . LEU A 1 92 ? 11.516 -4.347 -21.487 1.00 74.38 92 LEU A N 1
ATOM 733 C CA . LEU A 1 92 ? 12.965 -4.402 -21.676 1.00 74.38 92 LEU A CA 1
ATOM 734 C C . LEU A 1 92 ? 13.390 -5.704 -22.379 1.00 74.38 92 LEU A C 1
ATOM 736 O O . LEU A 1 92 ? 14.169 -5.651 -23.319 1.00 74.38 92 LEU A O 1
ATOM 740 N N . ASP A 1 93 ? 12.806 -6.841 -21.994 1.00 76.19 93 ASP A N 1
ATOM 741 C CA . ASP A 1 93 ? 13.013 -8.143 -22.650 1.00 76.19 93 ASP A CA 1
ATOM 742 C C . ASP A 1 93 ? 12.609 -8.102 -24.136 1.00 76.19 93 ASP A C 1
ATOM 744 O O . ASP A 1 93 ? 13.381 -8.459 -25.020 1.00 76.19 93 ASP A O 1
ATOM 748 N N . ILE A 1 94 ? 11.430 -7.542 -24.426 1.00 80.00 94 ILE A N 1
ATOM 749 C CA . ILE A 1 94 ? 10.939 -7.335 -25.794 1.00 80.00 94 ILE A CA 1
ATOM 750 C C . ILE A 1 94 ? 11.827 -6.353 -26.576 1.00 80.00 94 ILE A C 1
ATOM 752 O O . ILE A 1 94 ? 12.043 -6.536 -27.770 1.00 80.00 94 ILE A O 1
ATOM 756 N N . TYR A 1 95 ? 12.320 -5.292 -25.933 1.00 74.06 95 TYR A N 1
ATOM 757 C CA . TYR A 1 95 ? 13.190 -4.312 -26.582 1.00 74.06 95 TYR A CA 1
ATOM 758 C C . TYR A 1 95 ? 14.493 -4.948 -27.077 1.00 74.06 95 TYR A C 1
ATOM 760 O O . TYR A 1 95 ? 14.857 -4.713 -28.226 1.00 74.06 95 TYR A O 1
ATOM 768 N N . TYR A 1 96 ? 15.138 -5.791 -26.264 1.00 69.50 96 TYR A N 1
ATOM 769 C CA . TYR A 1 96 ? 16.337 -6.517 -26.695 1.00 69.50 96 TYR A CA 1
ATOM 770 C C . TYR A 1 96 ? 16.046 -7.586 -27.742 1.00 69.50 96 TYR A C 1
ATOM 772 O O . TYR A 1 96 ? 16.809 -7.717 -28.690 1.00 69.50 96 TYR A O 1
ATOM 780 N N . ASP A 1 97 ? 14.925 -8.304 -27.633 1.00 75.06 97 ASP A N 1
ATOM 781 C CA . ASP A 1 97 ? 14.525 -9.290 -28.649 1.00 75.06 97 ASP A CA 1
ATOM 782 C C . ASP A 1 97 ? 14.321 -8.636 -30.033 1.00 75.06 97 ASP A C 1
ATOM 784 O O . ASP A 1 97 ? 14.598 -9.230 -31.075 1.00 75.06 97 ASP A O 1
ATOM 788 N N . PHE A 1 98 ? 13.899 -7.366 -30.060 1.00 68.94 98 PHE A N 1
ATOM 789 C CA . PHE A 1 98 ? 13.778 -6.569 -31.284 1.00 68.94 98 PHE A CA 1
ATOM 790 C C . PHE A 1 98 ? 15.050 -5.800 -31.686 1.00 68.94 98 PHE A C 1
ATOM 792 O O . PHE A 1 98 ? 15.054 -5.188 -32.759 1.00 68.94 98 PHE A O 1
ATOM 799 N N . GLN A 1 99 ? 16.122 -5.837 -30.887 1.00 65.62 99 GLN A N 1
ATOM 800 C CA . GLN A 1 99 ? 17.430 -5.252 -31.203 1.00 65.62 99 GLN A CA 1
ATOM 801 C C . GLN A 1 99 ? 18.521 -6.337 -31.288 1.00 65.62 99 GLN A C 1
ATOM 803 O O . GLN A 1 99 ? 19.342 -6.467 -30.385 1.00 65.62 99 GLN A O 1
ATOM 808 N N . PRO A 1 100 ? 18.581 -7.101 -32.394 1.00 56.56 100 PRO A N 1
ATOM 809 C CA . PRO A 1 100 ? 19.523 -8.213 -32.543 1.00 56.56 100 PRO A CA 1
ATOM 810 C C . PRO A 1 100 ? 21.006 -7.814 -32.726 1.00 56.56 100 PRO A C 1
ATOM 812 O O . PRO A 1 100 ? 21.827 -8.701 -32.925 1.00 56.56 100 PRO A O 1
ATOM 815 N N . GLU A 1 101 ? 21.377 -6.525 -32.696 1.00 57.03 101 GLU A N 1
ATOM 816 C CA . GLU A 1 101 ? 22.686 -6.043 -33.193 1.00 57.03 101 GLU A CA 1
ATOM 817 C C . GLU A 1 101 ? 23.577 -5.289 -32.177 1.00 57.03 101 GLU A C 1
ATOM 819 O O . GLU A 1 101 ? 24.543 -4.661 -32.596 1.00 57.03 101 GLU A O 1
ATOM 824 N N . GLU A 1 102 ? 23.346 -5.358 -30.859 1.00 55.31 102 GLU A N 1
ATOM 825 C CA . GLU A 1 102 ? 24.256 -4.708 -29.878 1.00 55.31 102 GLU A CA 1
ATOM 826 C C . GLU A 1 102 ? 25.140 -5.672 -29.053 1.00 55.31 102 GLU A C 1
ATOM 828 O O . GLU A 1 102 ? 25.987 -5.214 -28.288 1.00 55.31 102 GLU A O 1
ATOM 833 N N . GLU A 1 103 ? 25.047 -6.996 -29.246 1.00 54.03 103 GLU A N 1
ATOM 834 C CA . GLU A 1 103 ? 25.895 -7.972 -28.523 1.00 54.03 103 GLU A CA 1
ATOM 835 C C . GLU A 1 103 ? 27.106 -8.518 -29.320 1.00 54.03 103 GLU A C 1
ATOM 837 O O . GLU A 1 103 ? 27.971 -9.175 -28.738 1.00 54.03 103 GLU A O 1
ATOM 842 N N . GLU A 1 104 ? 27.249 -8.233 -30.622 1.00 46.59 104 GLU A N 1
ATOM 843 C CA . GLU A 1 104 ? 28.337 -8.822 -31.438 1.00 46.59 104 GLU A CA 1
ATOM 844 C C . GLU A 1 104 ? 29.619 -7.968 -31.569 1.00 46.59 104 GLU A C 1
ATOM 846 O O . GLU A 1 104 ? 30.636 -8.477 -32.042 1.00 46.59 104 GLU A O 1
ATOM 851 N N . GLU A 1 105 ? 29.662 -6.713 -31.101 1.00 44.12 105 GLU A N 1
ATOM 852 C CA . GLU A 1 105 ? 30.858 -5.852 -31.253 1.00 44.12 105 GLU A CA 1
ATOM 853 C C . GLU A 1 105 ? 31.752 -5.760 -29.998 1.00 44.12 105 GLU A C 1
ATOM 855 O O . GLU A 1 105 ? 32.521 -4.814 -29.838 1.00 44.12 105 GLU A O 1
ATOM 860 N N . SER A 1 106 ? 31.711 -6.740 -29.087 1.00 43.97 106 SER A N 1
ATOM 861 C CA . SER A 1 106 ? 32.681 -6.806 -27.972 1.00 43.97 106 SER A CA 1
ATOM 862 C C . SER A 1 106 ? 33.539 -8.073 -27.937 1.00 43.97 106 SER A C 1
ATOM 864 O O . SER A 1 106 ? 34.390 -8.197 -27.058 1.00 43.97 106 SER A O 1
ATOM 866 N N . THR A 1 107 ? 33.358 -9.013 -28.869 1.00 46.03 107 THR A N 1
ATOM 867 C CA . THR A 1 107 ? 34.105 -10.289 -28.896 1.00 46.03 107 THR A CA 1
ATOM 868 C C . THR A 1 107 ? 35.105 -10.420 -30.049 1.00 46.03 107 THR A C 1
ATOM 870 O O . THR A 1 107 ? 35.796 -11.431 -30.129 1.00 46.03 107 THR A O 1
ATOM 873 N N . VAL A 1 108 ? 35.263 -9.400 -30.904 1.00 50.25 108 VAL A N 1
ATOM 874 C CA . VAL A 1 108 ? 36.144 -9.478 -32.095 1.00 50.25 108 VAL A CA 1
ATOM 875 C C . VAL A 1 108 ? 37.455 -8.676 -31.959 1.00 50.25 108 VAL A C 1
ATOM 877 O O . VAL A 1 108 ? 38.319 -8.775 -32.822 1.00 50.25 108 VAL A O 1
ATOM 880 N N . MET A 1 109 ? 37.677 -7.923 -30.871 1.00 48.66 109 MET A N 1
ATOM 881 C CA . MET A 1 109 ? 38.939 -7.171 -30.668 1.00 48.66 109 MET A CA 1
ATOM 882 C C . MET A 1 109 ? 39.974 -7.846 -29.746 1.00 48.66 109 MET A C 1
ATOM 884 O O . MET A 1 109 ? 40.997 -7.238 -29.440 1.00 48.66 109 MET A O 1
ATOM 888 N N . GLU A 1 110 ? 39.761 -9.100 -29.339 1.00 43.50 110 GLU A N 1
ATOM 889 C CA . GLU A 1 110 ? 40.778 -9.917 -28.653 1.00 43.50 110 GLU A CA 1
ATOM 890 C C . GLU A 1 110 ? 40.839 -11.332 -29.261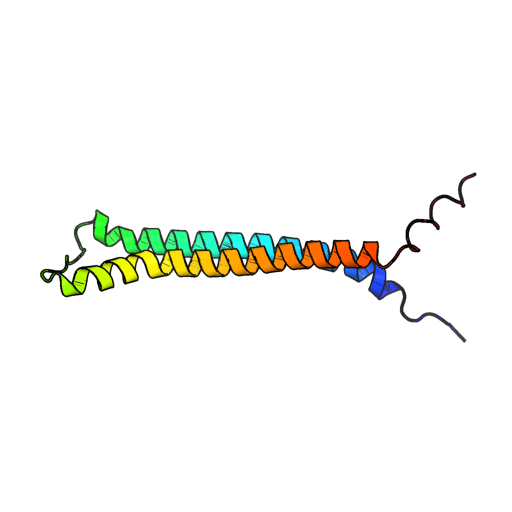 1.00 43.50 110 GLU A C 1
ATOM 892 O O . GLU A 1 110 ? 40.410 -12.314 -28.658 1.00 43.50 110 GLU A O 1
ATOM 897 N N . ALA A 1 111 ? 41.368 -11.441 -30.483 1.00 38.28 111 ALA A N 1
ATOM 898 C CA . ALA A 1 111 ? 41.886 -12.695 -31.039 1.00 38.28 111 ALA A CA 1
ATOM 899 C C . ALA A 1 111 ? 43.038 -12.428 -32.016 1.00 38.28 111 ALA A C 1
ATOM 901 O O . ALA A 1 111 ? 42.883 -11.542 -32.888 1.00 38.28 111 ALA A O 1
#

Secondary structure (DSSP, 8-state):
-----SGGGHHHHHHHHHHHHHHHHHHHHHHHHHHHHHHHHHHHHHHTT-----SSGGGHHHHHHHHHHHHHHHHHHHHHHHHHHHHHHHHHHHHHHT-TTSSSTTSSS--

pLDDT: mean 74.67, std 15.81, range [36.94, 91.5]